Protein AF-A0A9W7WGK8-F1 (afdb_monomer)

Sequence (142 aa):
MVKSSLGDFIEEGVVDFAKKTPGTVVYISPQSSRIPKIVAEYCMCSLLIFLTTRLYKINITVHCTHCFCLLSAVNGKVQEETVTNKTSQQIAELITKMSNQSGLDIIRIRKPFHTSSPSIQGQWHPFTNRPLRIDPVGPQAK

pLDDT: mean 73.71, std 19.61, range [27.39, 95.62]

InterPro domains:
  IPR036249 Thioredoxin-like superfamily [SSF52833] (8-103)
  IPR039927 Large ribosomal subunit protein mL43 [PTHR21396] (8-134)

Solvent-accessible surface area (backbone atoms only — not comparable to full-atom values): 9536 Å² total; per-residue (Å²): 131,87,78,47,41,66,51,55,25,58,75,67,45,48,64,56,50,39,70,75,34,80,36,41,44,77,46,84,45,92,59,102,61,98,66,55,55,44,32,40,41,25,66,44,100,64,92,83,88,83,89,84,86,90,78,80,53,29,40,34,42,46,43,62,73,91,52,91,72,76,92,77,79,85,66,46,39,80,49,80,46,75,54,70,97,44,51,36,66,58,48,51,52,48,52,52,49,58,69,73,49,79,62,69,81,96,61,88,77,89,62,101,70,85,70,98,67,86,55,90,90,61,78,89,52,97,58,76,88,50,79,87,68,93,63,85,91,63,86,76,82,128

Mean predicted aligned error: 12.64 Å

Nearest PDB structures (foldseek):
  6nu3-assembly1_b  TM=9.036E-01  e=7.801E-06  Homo sapiens
  7nql-assembly1_Bg  TM=8.705E-01  e=5.968E-06  Sus scrofa
  7odr-assembly1_b  TM=7.113E-01  e=6.547E-07  Homo sapiens
  6z1p-assembly1_AJ  TM=6.899E-01  e=1.873E+00  Tetrahymena thermophila SB210
  7aoi-assembly1_Ag  TM=5.953E-01  e=1.873E+00  Trypanosoma brucei

Structure (mmCIF, N/CA/C/O backbone):
data_AF-A0A9W7WGK8-F1
#
_entry.id   AF-A0A9W7WGK8-F1
#
loop_
_atom_site.group_PDB
_atom_site.id
_atom_site.type_symbol
_atom_site.label_atom_id
_atom_site.label_alt_id
_atom_site.label_comp_id
_atom_site.label_asym_id
_atom_site.label_entity_id
_atom_site.label_seq_id
_atom_site.pdbx_PDB_ins_code
_atom_site.Cartn_x
_atom_site.Cartn_y
_atom_site.Cartn_z
_atom_site.occupancy
_atom_site.B_iso_or_equiv
_atom_site.auth_seq_id
_atom_site.auth_comp_id
_atom_site.auth_asym_id
_atom_site.auth_atom_id
_atom_site.pdbx_PDB_model_num
ATOM 1 N N . MET A 1 1 ? -16.615 1.969 28.720 1.00 43.75 1 MET A N 1
ATOM 2 C CA . MET A 1 1 ? -16.082 1.068 27.677 1.00 43.75 1 MET A CA 1
ATOM 3 C C . MET A 1 1 ? -14.705 1.598 27.312 1.00 43.75 1 MET A C 1
ATOM 5 O O . MET A 1 1 ? -14.633 2.695 26.780 1.00 43.75 1 MET A O 1
ATOM 9 N N . VAL A 1 2 ? -13.625 0.933 27.732 1.00 51.75 2 VAL A N 1
ATOM 10 C CA . VAL A 1 2 ? -12.257 1.390 27.423 1.00 51.75 2 VAL A CA 1
ATOM 11 C C . VAL A 1 2 ? -12.057 1.232 25.916 1.00 51.75 2 VAL A C 1
ATOM 13 O O . VAL A 1 2 ? -12.159 0.112 25.411 1.00 51.75 2 VAL A O 1
ATOM 16 N N . LYS A 1 3 ? -11.865 2.340 25.193 1.00 64.00 3 LYS A N 1
ATOM 17 C CA . LYS A 1 3 ? -11.566 2.297 23.759 1.00 64.00 3 LYS A CA 1
ATOM 18 C C . LYS A 1 3 ? -10.181 1.687 23.562 1.00 64.00 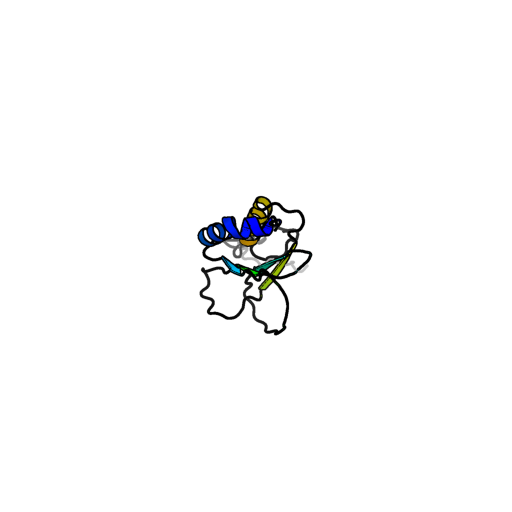3 LYS A C 1
ATOM 20 O O . LYS A 1 3 ? -9.258 1.942 24.332 1.00 64.00 3 LYS A O 1
ATOM 25 N N . SER A 1 4 ? -10.069 0.812 22.570 1.00 78.38 4 SER A N 1
ATOM 26 C CA . SER A 1 4 ? -8.774 0.274 22.154 1.00 78.38 4 SER A CA 1
ATOM 27 C C . SER A 1 4 ? -8.107 1.267 21.208 1.00 78.38 4 SER A C 1
ATOM 29 O O . SER A 1 4 ? -8.803 1.958 20.470 1.00 78.38 4 SER A O 1
ATOM 31 N N . SER A 1 5 ? -6.777 1.279 21.159 1.00 82.06 5 SER A N 1
ATOM 32 C CA . SER A 1 5 ? -6.018 2.128 20.228 1.00 82.06 5 SER A CA 1
ATOM 33 C C . SER A 1 5 ? -6.401 1.921 18.756 1.00 82.06 5 SER A C 1
ATOM 35 O O . SER A 1 5 ? -6.323 2.847 17.951 1.00 82.06 5 SER A O 1
ATOM 37 N N . LEU A 1 6 ? -6.850 0.714 18.396 1.00 83.00 6 LEU A N 1
ATOM 38 C CA . LEU A 1 6 ? -7.416 0.419 17.080 1.00 83.00 6 LEU A CA 1
ATOM 39 C C . LEU A 1 6 ? -8.795 1.063 16.881 1.00 83.00 6 LEU A C 1
ATOM 41 O O . LEU A 1 6 ? -9.096 1.524 15.786 1.00 83.00 6 LEU A O 1
ATOM 45 N N . GLY A 1 7 ? -9.621 1.099 17.928 1.00 84.31 7 GLY A N 1
ATOM 46 C CA . GLY A 1 7 ? -10.903 1.804 17.918 1.00 84.31 7 GLY A CA 1
ATOM 47 C C . GLY A 1 7 ? -10.723 3.298 17.664 1.00 84.31 7 GLY A C 1
ATOM 48 O O . GLY A 1 7 ? -11.394 3.838 16.793 1.00 84.31 7 GLY A O 1
ATOM 49 N N . ASP A 1 8 ? -9.749 3.926 18.326 1.00 87.69 8 ASP A N 1
ATOM 50 C CA . ASP A 1 8 ? -9.440 5.349 18.124 1.00 87.69 8 ASP A CA 1
ATOM 51 C C . ASP A 1 8 ? -9.021 5.635 16.668 1.00 87.69 8 ASP A C 1
ATOM 53 O O . ASP A 1 8 ? -9.461 6.608 16.058 1.00 87.69 8 ASP A O 1
ATOM 57 N N . PHE A 1 9 ? -8.231 4.742 16.054 1.00 87.31 9 PHE A N 1
ATOM 58 C CA . PHE A 1 9 ? -7.885 4.853 14.631 1.00 87.31 9 PHE A CA 1
ATOM 59 C C . PHE A 1 9 ? -9.100 4.668 13.703 1.00 87.31 9 PHE A C 1
ATOM 61 O O . PHE A 1 9 ? -9.203 5.348 12.682 1.00 87.31 9 PHE A O 1
ATOM 68 N N . ILE A 1 10 ? -10.015 3.753 14.030 1.00 87.62 10 ILE A N 1
ATOM 69 C CA . ILE A 1 10 ? -11.225 3.510 13.231 1.00 87.62 10 ILE A CA 1
ATOM 70 C C . ILE A 1 10 ? -12.170 4.716 13.265 1.00 87.62 10 ILE A C 1
ATOM 72 O O . ILE A 1 10 ? -12.809 5.007 12.260 1.00 87.62 10 ILE A O 1
ATOM 76 N N . GLU A 1 11 ? -12.274 5.413 14.392 1.00 87.38 11 GLU A N 1
ATOM 77 C CA . GLU A 1 11 ? -13.190 6.548 14.524 1.00 87.38 11 GLU A CA 1
ATOM 78 C C . GLU A 1 11 ? -12.676 7.803 13.806 1.00 87.38 11 GLU A C 1
ATOM 80 O O . GLU A 1 11 ? -13.441 8.458 13.101 1.00 87.38 11 GLU A O 1
ATOM 85 N N . GLU A 1 12 ? -11.387 8.119 13.950 1.00 87.75 12 GLU A N 1
ATOM 86 C CA . GLU A 1 12 ? -10.835 9.396 13.476 1.00 87.75 12 GLU A CA 1
ATOM 87 C C . GLU A 1 12 ? -9.932 9.248 12.242 1.00 87.75 12 GLU A C 1
ATOM 89 O O . GLU A 1 12 ? -9.915 10.113 11.373 1.00 87.75 12 GLU A O 1
ATOM 94 N N . GLY A 1 13 ? -9.182 8.148 12.126 1.00 85.31 13 GLY A N 1
ATOM 95 C CA . GLY A 1 13 ? -8.101 8.019 11.141 1.00 85.31 13 GLY A CA 1
ATOM 96 C C . GLY A 1 13 ? -8.474 7.302 9.842 1.00 85.31 13 GLY A C 1
ATOM 97 O O . GLY A 1 13 ? -7.942 7.627 8.777 1.00 85.31 13 GLY A O 1
ATOM 98 N N . VAL A 1 14 ? -9.378 6.319 9.894 1.00 87.56 14 VAL A N 1
ATOM 99 C CA . VAL A 1 14 ? -9.632 5.425 8.747 1.00 87.56 14 VAL A CA 1
ATOM 100 C C . VAL A 1 14 ? -10.265 6.146 7.556 1.00 87.56 14 VAL A C 1
ATOM 102 O O . VAL A 1 14 ? -9.935 5.860 6.404 1.00 87.56 14 VAL A O 1
ATOM 105 N N . VAL A 1 15 ? -11.151 7.106 7.826 1.00 89.25 15 VAL A N 1
ATOM 106 C CA . VAL A 1 15 ? -11.865 7.858 6.789 1.00 89.25 15 VAL A CA 1
ATOM 107 C C . VAL A 1 15 ? -10.896 8.761 6.032 1.00 89.25 15 VAL A C 1
ATOM 109 O O . VAL A 1 15 ? -10.932 8.820 4.803 1.00 89.25 15 VAL A O 1
ATOM 112 N N . ASP A 1 16 ? -9.992 9.428 6.743 1.00 91.12 16 ASP A N 1
ATOM 113 C CA . ASP A 1 16 ? -9.000 10.305 6.126 1.00 91.12 16 ASP A CA 1
ATOM 114 C C . ASP A 1 16 ? -7.933 9.515 5.365 1.00 91.12 16 ASP A C 1
ATOM 116 O O . ASP A 1 16 ? -7.510 9.928 4.281 1.00 91.12 16 ASP A O 1
ATOM 120 N N . PHE A 1 17 ? -7.570 8.326 5.854 1.00 87.31 17 PHE A N 1
ATOM 121 C CA . PHE A 1 17 ? -6.740 7.387 5.104 1.00 87.31 17 PHE A CA 1
ATOM 122 C C . PHE A 1 17 ? -7.391 6.974 3.770 1.00 87.31 17 PHE A C 1
ATOM 124 O O . PHE A 1 17 ? -6.738 7.041 2.723 1.00 87.31 17 PHE A O 1
ATOM 131 N N . ALA A 1 18 ? -8.677 6.608 3.783 1.00 86.69 18 ALA A N 1
ATOM 132 C CA . ALA A 1 18 ? -9.407 6.210 2.577 1.00 86.69 18 ALA A CA 1
ATOM 133 C C . ALA A 1 18 ? -9.521 7.361 1.561 1.00 86.69 18 ALA A C 1
ATOM 135 O O . ALA A 1 18 ? -9.326 7.156 0.365 1.00 86.69 18 ALA A O 1
ATOM 136 N N . LYS A 1 19 ? -9.745 8.600 2.028 1.00 89.56 19 LYS A N 1
ATOM 137 C CA . LYS A 1 19 ? -9.727 9.794 1.161 1.00 89.56 19 LYS A CA 1
ATOM 138 C C . LYS A 1 19 ? -8.358 10.027 0.521 1.00 89.56 19 LYS A C 1
ATOM 140 O O . LYS A 1 19 ? -8.281 10.418 -0.640 1.00 89.56 19 LYS A O 1
ATOM 145 N N . LYS A 1 20 ? -7.275 9.799 1.271 1.00 89.19 20 LYS A N 1
ATOM 146 C CA . LYS A 1 20 ? -5.896 9.978 0.790 1.00 89.19 20 LYS A CA 1
ATOM 147 C C . LYS A 1 20 ? -5.483 8.907 -0.225 1.00 89.19 20 LYS A C 1
ATOM 149 O O . LYS A 1 20 ? -4.636 9.172 -1.074 1.00 89.19 20 LYS A O 1
ATOM 154 N N . THR A 1 21 ? -6.056 7.708 -0.135 1.00 80.88 21 THR A N 1
ATOM 155 C CA . THR A 1 21 ? -5.689 6.551 -0.962 1.00 80.88 21 THR A CA 1
ATOM 156 C C . THR A 1 21 ? -6.919 5.946 -1.650 1.00 80.88 21 THR A C 1
ATOM 158 O O . THR A 1 21 ? -7.362 4.867 -1.276 1.00 80.88 21 THR A O 1
ATOM 161 N N . PRO A 1 22 ? -7.463 6.582 -2.707 1.00 82.31 22 PRO A N 1
ATOM 162 C CA . PRO A 1 22 ? -8.697 6.122 -3.356 1.00 82.31 22 PRO A CA 1
ATOM 163 C C . PRO A 1 22 ? -8.563 4.767 -4.074 1.00 82.31 22 PRO A C 1
ATOM 165 O O . PRO A 1 22 ? -9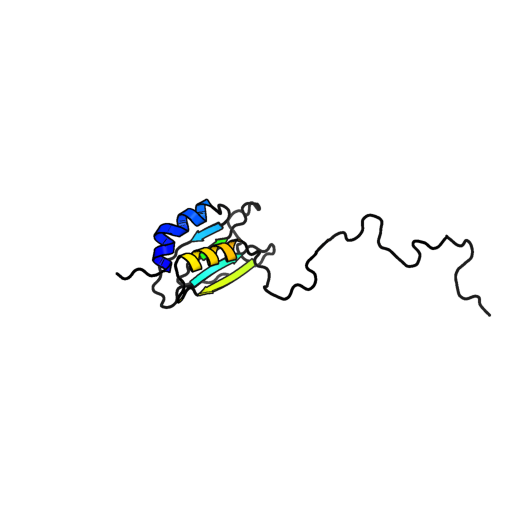.567 4.178 -4.461 1.00 82.31 22 PRO A O 1
ATOM 168 N N . GLY A 1 23 ? -7.336 4.273 -4.280 1.00 75.62 23 GLY A N 1
ATOM 169 C CA . GLY A 1 23 ? -7.108 2.899 -4.723 1.00 75.62 23 GLY A CA 1
ATOM 170 C C . GLY A 1 23 ? -7.375 1.877 -3.616 1.00 75.62 23 GLY A C 1
ATOM 171 O O . GLY A 1 23 ? -7.882 0.797 -3.878 1.00 75.62 23 GLY A O 1
ATOM 172 N N . THR A 1 24 ? -7.101 2.207 -2.358 1.00 78.38 24 THR A N 1
ATOM 173 C CA . THR A 1 24 ? -7.173 1.248 -1.257 1.00 78.38 24 THR A CA 1
ATOM 174 C C . THR A 1 24 ? -8.587 1.167 -0.692 1.00 78.38 24 THR A C 1
ATOM 176 O O . THR A 1 24 ? -9.146 2.159 -0.232 1.00 78.38 24 THR A O 1
ATOM 179 N N . VAL A 1 25 ? -9.155 -0.037 -0.658 1.00 81.50 25 VAL A N 1
ATOM 180 C CA . VAL A 1 25 ? -10.450 -0.307 -0.032 1.00 81.50 25 VAL A CA 1
ATOM 181 C C . VAL A 1 25 ? -10.222 -0.856 1.375 1.00 81.50 25 VAL A C 1
ATOM 183 O O . VAL A 1 25 ? -9.442 -1.779 1.588 1.00 81.50 25 VAL A O 1
ATOM 186 N N . VAL A 1 26 ? -10.908 -0.291 2.365 1.00 82.12 26 VAL A N 1
ATOM 187 C CA . VAL A 1 26 ? -10.804 -0.719 3.765 1.00 82.12 26 VAL A CA 1
ATOM 188 C C . VAL A 1 26 ? -12.123 -1.342 4.201 1.00 82.12 26 VAL A C 1
ATOM 190 O O . VAL A 1 26 ? -13.156 -0.677 4.201 1.00 82.12 26 VAL A O 1
ATOM 193 N N . TYR A 1 27 ? -12.085 -2.605 4.619 1.00 82.44 27 TYR A N 1
ATOM 194 C CA . TYR A 1 27 ? -13.219 -3.312 5.205 1.00 82.44 27 TYR A CA 1
ATOM 195 C C . TYR A 1 27 ? -13.007 -3.512 6.701 1.00 82.44 27 TYR A C 1
ATOM 197 O O . TYR A 1 27 ? -12.007 -4.078 7.143 1.00 82.44 27 TYR A O 1
ATOM 205 N N . ILE A 1 28 ? -13.998 -3.102 7.491 1.00 83.12 28 ILE A N 1
ATOM 206 C CA . ILE A 1 28 ? -14.001 -3.275 8.943 1.00 83.12 28 ILE A CA 1
ATOM 207 C C . ILE A 1 28 ? -15.005 -4.370 9.286 1.00 83.12 28 ILE A C 1
ATOM 209 O O . ILE A 1 28 ? -16.207 -4.210 9.095 1.00 83.12 28 ILE A O 1
ATOM 213 N N . SER A 1 29 ? -14.510 -5.488 9.814 1.00 78.81 29 SER A N 1
ATOM 214 C CA . SER A 1 29 ? -15.348 -6.514 10.427 1.00 78.81 29 SER A CA 1
ATOM 215 C C . SER A 1 29 ? -15.169 -6.423 11.947 1.00 78.81 29 SER A C 1
ATOM 217 O O . SER A 1 29 ? -14.077 -6.731 12.434 1.00 78.81 29 SER A O 1
ATOM 219 N N . PRO A 1 30 ? -16.186 -5.975 12.708 1.00 76.06 30 PRO A N 1
ATOM 220 C CA . PRO A 1 30 ? -16.131 -5.873 14.167 1.00 76.06 30 PRO A CA 1
ATOM 221 C C . PRO A 1 30 ? -16.293 -7.248 14.806 1.00 76.06 30 PRO A C 1
ATOM 223 O O . PRO A 1 30 ? -17.263 -7.946 14.531 1.00 76.06 30 PRO A O 1
ATOM 226 N N . GLN A 1 31 ? -15.313 -7.668 15.605 1.00 70.75 31 GLN A N 1
ATOM 227 C CA . GLN A 1 31 ? -15.141 -9.078 15.937 1.00 70.75 31 GLN A CA 1
ATOM 228 C C . GLN A 1 31 ? -14.509 -9.274 17.323 1.00 70.75 31 GLN A C 1
ATOM 230 O O . GLN A 1 31 ? -13.520 -8.619 17.656 1.00 70.75 31 GLN A O 1
ATOM 235 N N . SER A 1 32 ? -15.043 -10.196 18.137 1.00 70.94 32 SER A N 1
ATOM 236 C CA . SER A 1 32 ? -14.573 -10.457 19.510 1.00 70.94 32 SER A CA 1
ATOM 237 C C . SER A 1 32 ? -13.294 -11.306 19.523 1.00 70.94 32 SER A C 1
ATOM 239 O O . SER A 1 32 ? -13.320 -12.509 19.790 1.00 70.94 32 SER A O 1
ATOM 241 N N . SER A 1 33 ? -12.162 -10.687 19.195 1.00 71.56 33 SER A N 1
ATOM 242 C CA . SER A 1 33 ? -10.841 -11.321 19.211 1.00 71.56 33 SER A CA 1
ATOM 243 C C . SER A 1 33 ? -9.965 -10.743 20.326 1.00 71.56 33 SER A C 1
ATOM 245 O O . SER A 1 33 ? -10.071 -9.569 20.668 1.00 71.56 33 SER A O 1
ATOM 247 N N . ARG A 1 34 ? -9.088 -11.572 20.911 1.00 76.94 34 ARG A N 1
ATOM 248 C CA . ARG A 1 34 ? -8.111 -11.121 21.926 1.00 76.94 34 ARG A CA 1
ATOM 249 C C . ARG A 1 34 ? -6.916 -10.388 21.316 1.00 76.94 34 ARG A C 1
ATOM 251 O O . ARG A 1 34 ? -6.217 -9.664 22.012 1.00 76.94 34 ARG A O 1
ATOM 258 N N . ILE A 1 35 ? -6.657 -10.634 20.034 1.00 80.50 35 ILE A N 1
ATOM 259 C CA . ILE A 1 35 ? -5.498 -10.136 19.300 1.00 80.50 35 ILE A CA 1
ATOM 260 C C . ILE A 1 35 ? -6.035 -9.494 18.022 1.00 80.50 35 ILE A C 1
ATOM 262 O O . ILE A 1 35 ? -6.408 -10.228 17.102 1.00 80.50 35 ILE A O 1
ATOM 266 N N . PRO A 1 36 ? -6.096 -8.156 17.953 1.00 81.81 36 PRO A N 1
ATOM 267 C CA . PRO A 1 36 ? -6.504 -7.475 16.738 1.00 81.81 36 PRO A CA 1
ATOM 268 C C . PRO A 1 36 ? -5.457 -7.668 15.632 1.00 81.81 36 PRO A C 1
ATOM 270 O O . PRO A 1 36 ? -4.245 -7.653 15.882 1.00 81.81 36 PRO A O 1
ATOM 273 N N . LYS A 1 37 ? -5.941 -7.837 14.400 1.00 82.12 37 LYS A N 1
ATOM 274 C CA . LYS A 1 37 ? -5.129 -8.067 13.202 1.00 82.12 37 LYS A CA 1
ATOM 275 C C . LYS A 1 37 ? -5.560 -7.137 12.080 1.00 82.12 37 LYS A C 1
ATOM 277 O O . LYS A 1 37 ? -6.751 -6.870 11.928 1.00 82.12 37 LYS A O 1
ATOM 282 N N . ILE A 1 38 ? -4.588 -6.718 11.282 1.00 86.00 38 ILE A N 1
ATOM 283 C CA . ILE A 1 38 ? -4.813 -6.065 9.998 1.00 86.00 38 ILE A CA 1
ATOM 284 C C . ILE A 1 38 ? -4.334 -7.019 8.919 1.00 86.00 38 ILE A C 1
ATOM 286 O O . ILE A 1 38 ? -3.242 -7.581 9.022 1.00 86.00 38 ILE A O 1
ATOM 290 N N . VAL A 1 39 ? -5.164 -7.207 7.901 1.00 82.69 39 VAL A N 1
ATOM 291 C CA . VAL A 1 39 ? -4.824 -8.051 6.762 1.00 82.69 39 VAL A CA 1
ATOM 292 C C . VAL A 1 39 ? -4.805 -7.206 5.507 1.00 82.69 39 VAL A C 1
ATOM 294 O O . VAL A 1 39 ? -5.801 -6.568 5.185 1.00 82.69 39 VAL A O 1
ATOM 297 N N . ALA A 1 40 ? -3.658 -7.202 4.835 1.00 83.94 40 ALA A N 1
ATOM 298 C CA . ALA A 1 40 ? -3.460 -6.571 3.545 1.00 83.94 40 ALA A CA 1
ATOM 299 C C . ALA A 1 40 ? -3.455 -7.641 2.453 1.00 83.94 40 ALA A C 1
ATOM 301 O O . ALA A 1 40 ? -2.661 -8.586 2.493 1.00 83.94 40 ALA A O 1
ATOM 302 N N . GLU A 1 41 ? -4.337 -7.482 1.475 1.00 78.62 41 GLU A N 1
ATOM 303 C CA . GLU A 1 41 ? -4.378 -8.325 0.283 1.00 78.62 41 GLU A CA 1
ATOM 304 C C . GLU A 1 41 ? -3.860 -7.523 -0.913 1.00 78.62 41 GLU A C 1
ATOM 306 O O . GLU A 1 41 ? -4.358 -6.432 -1.200 1.00 78.62 41 GLU A O 1
ATOM 311 N N . TYR A 1 42 ? -2.844 -8.061 -1.590 1.00 75.50 42 TYR A N 1
ATOM 312 C CA . TYR A 1 42 ? -2.194 -7.446 -2.745 1.00 75.50 42 TYR A CA 1
ATOM 313 C C . TYR A 1 42 ? -2.567 -8.199 -4.027 1.00 75.50 42 TYR A C 1
ATOM 315 O O . TYR A 1 42 ? -2.535 -9.434 -4.077 1.00 75.50 42 TYR A O 1
ATOM 323 N N . CYS A 1 43 ? -2.859 -7.459 -5.096 1.00 66.19 43 CYS A N 1
ATOM 324 C CA . CYS A 1 43 ? -3.028 -8.030 -6.431 1.00 66.19 43 CYS A CA 1
ATOM 325 C C . CYS A 1 43 ? -1.666 -8.360 -7.065 1.00 66.19 43 CYS A C 1
ATOM 327 O O . CYS A 1 43 ? -0.842 -7.474 -7.274 1.00 66.19 43 CYS A O 1
ATOM 329 N N . MET A 1 44 ? -1.469 -9.626 -7.440 1.00 54.66 44 MET A N 1
ATOM 330 C CA . MET A 1 44 ? -0.420 -10.080 -8.360 1.00 54.66 44 MET A CA 1
ATOM 331 C C . MET A 1 44 ? -1.128 -10.674 -9.579 1.00 54.66 44 MET A C 1
ATOM 333 O O . MET A 1 44 ? -2.037 -11.489 -9.427 1.00 54.66 44 MET A O 1
ATOM 337 N N . CYS A 1 45 ? -0.752 -10.268 -10.789 1.00 40.91 45 CYS A N 1
ATOM 338 C CA . CYS A 1 45 ? -1.319 -10.821 -12.017 1.00 40.91 45 CYS A CA 1
ATOM 339 C C . CYS A 1 45 ? -0.856 -12.276 -12.244 1.00 40.91 45 CYS A C 1
ATOM 341 O O . CYS A 1 45 ? 0.126 -12.486 -12.945 1.00 40.91 45 CYS A O 1
ATOM 343 N N . SER A 1 46 ? -1.560 -13.272 -11.694 1.00 34.31 46 SER A N 1
ATOM 344 C CA . SER A 1 46 ? -1.709 -14.619 -12.285 1.00 34.31 46 SER A CA 1
ATOM 345 C C . SER A 1 46 ? -2.760 -15.454 -11.534 1.00 34.31 46 SER A C 1
ATOM 347 O O . SER A 1 46 ? -2.745 -15.529 -10.311 1.00 34.31 46 SER A O 1
ATOM 349 N N . LEU A 1 47 ? -3.660 -16.071 -12.302 1.00 32.44 47 LEU A N 1
ATOM 350 C CA . LEU A 1 47 ? -4.861 -16.832 -11.927 1.00 32.44 47 LEU A CA 1
ATOM 351 C C . LEU A 1 47 ? -4.592 -18.060 -11.023 1.00 32.44 47 LEU A C 1
ATOM 353 O O . LEU A 1 47 ? -3.673 -18.812 -11.325 1.00 32.44 47 LEU A O 1
ATOM 357 N N . LEU A 1 48 ? -5.452 -18.317 -10.018 1.00 30.45 48 LEU A N 1
ATOM 358 C CA . LEU A 1 48 ? -5.983 -19.647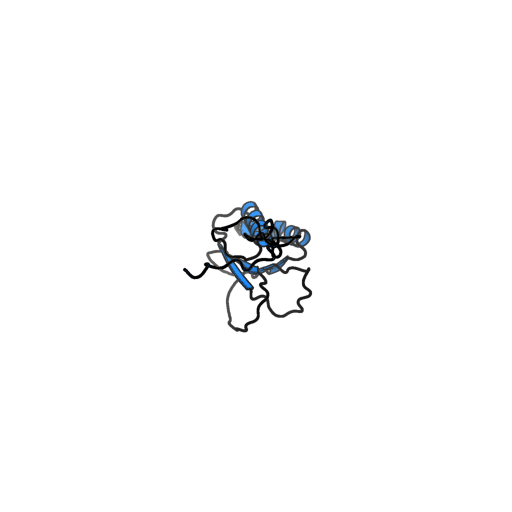 -9.629 1.00 30.45 48 LEU A CA 1
ATOM 359 C C . LEU A 1 48 ? -7.055 -19.538 -8.510 1.00 30.45 48 LEU A C 1
ATOM 361 O O . LEU A 1 48 ? -6.994 -18.675 -7.633 1.00 30.45 48 LEU A O 1
ATOM 365 N N . ILE A 1 49 ? -8.064 -20.411 -8.599 1.00 40.00 49 ILE A N 1
ATOM 366 C CA . ILE A 1 49 ? -9.297 -20.512 -7.788 1.00 40.00 49 ILE A CA 1
ATOM 367 C C . ILE A 1 49 ? -9.006 -21.220 -6.460 1.00 40.00 49 ILE A C 1
ATOM 369 O O . ILE A 1 49 ? -8.424 -22.287 -6.538 1.00 40.00 49 ILE A O 1
ATOM 373 N N . PHE A 1 50 ? -9.506 -20.745 -5.306 1.00 27.39 50 PHE A N 1
ATOM 374 C CA . PHE A 1 50 ? -9.896 -21.606 -4.166 1.00 27.39 50 PHE A CA 1
ATOM 375 C C . PHE A 1 50 ? -10.913 -20.911 -3.235 1.00 27.39 50 PHE A C 1
ATOM 377 O O . PHE A 1 50 ? -10.764 -19.748 -2.871 1.00 27.39 50 PHE A O 1
ATOM 384 N N . LEU A 1 51 ? -11.958 -21.656 -2.858 1.00 42.19 51 LEU A N 1
ATOM 385 C CA . LEU A 1 51 ? -12.922 -21.360 -1.791 1.00 42.19 51 LEU A CA 1
ATOM 386 C C . LEU A 1 51 ? -12.297 -21.687 -0.424 1.00 42.19 51 LEU A C 1
ATOM 388 O O . LEU A 1 51 ? -11.701 -22.751 -0.331 1.00 42.19 51 LEU A O 1
ATOM 392 N N . THR A 1 52 ? -12.525 -20.870 0.621 1.00 33.69 52 THR A N 1
ATOM 393 C CA . THR A 1 52 ? -12.947 -21.330 1.975 1.00 33.69 52 THR A CA 1
ATOM 394 C C . THR A 1 52 ? -13.144 -20.189 2.999 1.00 33.69 52 THR A C 1
ATOM 396 O O . THR A 1 52 ? -12.240 -19.423 3.305 1.00 33.69 52 THR A O 1
ATOM 399 N N . THR A 1 53 ? -14.368 -20.151 3.531 1.00 42.97 53 THR A N 1
ATOM 400 C CA . THR A 1 53 ? -14.890 -19.891 4.895 1.00 42.97 53 THR A CA 1
ATOM 401 C C . THR A 1 53 ? -14.057 -19.294 6.059 1.00 42.97 53 THR A C 1
ATOM 403 O O . THR A 1 53 ? -13.046 -19.847 6.470 1.00 42.97 53 THR A O 1
ATOM 406 N N . ARG A 1 54 ? -14.724 -18.343 6.754 1.00 36.28 54 ARG A N 1
ATOM 407 C CA . ARG A 1 54 ? -14.817 -18.101 8.226 1.00 36.28 54 ARG A CA 1
ATOM 408 C C . ARG A 1 54 ? -13.572 -17.633 9.015 1.00 36.28 54 ARG A C 1
ATOM 410 O O . ARG A 1 54 ? -12.788 -18.432 9.501 1.00 36.28 54 ARG A O 1
ATOM 417 N N . LEU A 1 55 ? -13.538 -16.334 9.332 1.00 32.94 55 LEU A N 1
ATOM 418 C CA . LEU A 1 55 ? -13.800 -15.731 10.658 1.00 32.94 55 LEU A CA 1
ATOM 419 C C . LEU A 1 55 ? -13.041 -14.389 10.786 1.00 32.94 55 LEU A C 1
ATOM 421 O O . LEU A 1 55 ? -11.823 -14.330 10.711 1.00 32.94 55 LEU A O 1
ATOM 425 N N . TYR A 1 56 ? -13.795 -13.332 11.070 1.00 39.53 56 TYR A N 1
ATOM 426 C CA . TYR A 1 56 ? -13.437 -12.275 12.001 1.00 39.53 56 TYR A CA 1
ATOM 427 C C . TYR A 1 56 ? -12.153 -11.460 11.681 1.00 39.53 56 TYR A C 1
ATOM 429 O O . TYR A 1 56 ? -11.152 -11.555 12.388 1.00 39.53 56 TYR A O 1
ATOM 437 N N . LYS A 1 57 ? -12.206 -10.646 10.607 1.00 37.25 57 LYS A N 1
ATOM 438 C CA . LYS A 1 57 ? -11.049 -10.062 9.894 1.00 37.25 57 LYS A CA 1
ATOM 439 C C . LYS A 1 57 ? -11.306 -8.599 9.472 1.00 37.25 57 LYS A C 1
ATOM 441 O O . LYS A 1 57 ? -12.280 -8.342 8.771 1.00 37.25 57 LYS A O 1
ATOM 446 N N . ILE A 1 58 ? -10.465 -7.639 9.873 1.00 44.16 58 ILE A N 1
ATOM 447 C CA . ILE A 1 58 ? -10.420 -6.312 9.226 1.00 44.16 58 ILE A CA 1
ATOM 448 C C . ILE A 1 58 ? -9.524 -6.478 7.999 1.00 44.16 58 ILE A C 1
ATOM 450 O O . ILE A 1 58 ? -8.304 -6.608 8.125 1.00 44.16 58 ILE A O 1
ATOM 454 N N . ASN A 1 59 ? -10.155 -6.561 6.831 1.00 47.72 59 ASN A N 1
ATOM 455 C CA . ASN A 1 59 ? -9.474 -6.720 5.555 1.00 47.72 59 ASN A CA 1
ATOM 456 C C . ASN A 1 59 ? -9.268 -5.336 4.947 1.00 47.72 59 ASN A C 1
ATOM 458 O O . ASN A 1 59 ? -10.221 -4.658 4.583 1.00 47.72 59 ASN A O 1
ATOM 462 N N . ILE A 1 60 ? -8.022 -4.904 4.831 1.00 45.94 60 ILE A N 1
ATOM 463 C CA . ILE A 1 60 ? -7.658 -3.769 3.994 1.00 45.94 60 ILE A CA 1
ATOM 464 C C . ILE A 1 60 ? -7.290 -4.357 2.637 1.00 45.94 60 ILE A C 1
ATOM 466 O O . ILE A 1 60 ? -6.214 -4.920 2.445 1.00 45.94 60 ILE A O 1
ATOM 470 N N . THR A 1 61 ? -8.219 -4.275 1.698 1.00 46.50 61 THR A N 1
ATOM 471 C CA . THR A 1 61 ? -8.004 -4.722 0.328 1.00 46.50 61 THR A CA 1
ATOM 472 C C . THR A 1 61 ? -7.424 -3.552 -0.460 1.00 46.50 61 THR A C 1
ATOM 474 O O . THR A 1 61 ? -8.133 -2.631 -0.861 1.00 46.50 61 THR A O 1
ATOM 477 N N . VAL A 1 62 ? -6.111 -3.556 -0.677 1.00 44.78 62 VAL A N 1
ATOM 478 C CA . VAL A 1 62 ? -5.437 -2.515 -1.460 1.00 44.78 62 VAL A CA 1
ATOM 479 C C . VAL A 1 62 ? -5.733 -2.769 -2.939 1.00 44.78 62 VAL A C 1
ATOM 481 O O . VAL A 1 62 ? -5.096 -3.610 -3.572 1.00 44.78 62 VAL A O 1
ATOM 484 N N . HIS A 1 63 ? -6.716 -2.064 -3.508 1.00 47.16 63 HIS A N 1
ATOM 485 C CA . HIS A 1 63 ? -6.932 -2.080 -4.950 1.00 47.16 63 HIS A CA 1
ATOM 486 C C . HIS A 1 63 ? -5.978 -1.081 -5.628 1.00 47.16 63 HIS A C 1
ATOM 488 O O . HIS A 1 63 ? -5.734 0.036 -5.183 1.00 47.16 63 HIS A O 1
ATOM 494 N N . CYS A 1 64 ? -5.391 -1.477 -6.749 1.00 38.41 64 CYS A N 1
ATOM 495 C CA . CYS A 1 64 ? -4.705 -0.534 -7.620 1.00 38.41 64 CYS A CA 1
ATOM 496 C C . CYS A 1 64 ? -5.700 -0.120 -8.704 1.00 38.41 64 CYS A C 1
ATOM 498 O O . CYS A 1 64 ? -5.973 -0.890 -9.622 1.00 38.41 64 CYS A O 1
ATOM 500 N N . THR A 1 65 ? -6.267 1.084 -8.609 1.00 43.03 65 THR A N 1
ATOM 501 C CA . THR A 1 65 ? -7.271 1.596 -9.563 1.00 43.03 65 THR A CA 1
ATOM 502 C C . THR A 1 65 ? -6.711 1.924 -10.954 1.00 43.03 65 THR A C 1
ATOM 504 O O . THR A 1 65 ? -7.470 2.314 -11.833 1.00 43.03 65 THR A O 1
ATOM 507 N N . HIS A 1 66 ? -5.414 1.698 -11.205 1.00 41.94 66 HIS A N 1
ATOM 508 C CA . HIS A 1 66 ? -4.835 1.731 -12.558 1.00 41.94 66 HIS A CA 1
ATOM 509 C C . HIS A 1 66 ? -5.003 0.417 -13.343 1.00 41.94 66 HIS A C 1
ATOM 511 O O . HIS A 1 66 ? -4.610 0.344 -14.504 1.00 41.94 66 HIS A O 1
ATOM 517 N N . CYS A 1 67 ? -5.624 -0.610 -12.760 1.00 38.78 67 CYS A N 1
ATOM 518 C CA . CYS A 1 67 ? -6.138 -1.757 -13.502 1.00 38.78 67 CYS A CA 1
ATOM 519 C C . CYS A 1 67 ? -7.643 -1.855 -13.267 1.00 38.78 67 CYS A C 1
ATOM 521 O O . CYS A 1 67 ? -8.095 -2.062 -12.143 1.00 38.78 67 CYS A O 1
ATOM 523 N N . PHE A 1 68 ? -8.421 -1.711 -14.338 1.00 37.94 68 PHE A N 1
ATOM 524 C CA . PHE A 1 68 ? -9.870 -1.905 -14.365 1.00 37.94 68 PHE A CA 1
ATOM 525 C C . PHE A 1 68 ? -10.195 -3.404 -14.169 1.00 37.94 68 PHE A C 1
ATOM 527 O O . PHE A 1 68 ? -10.648 -4.088 -15.081 1.00 37.94 68 PHE A O 1
ATOM 534 N N . CYS A 1 69 ? -9.902 -3.963 -12.993 1.00 39.38 69 CYS A N 1
ATOM 535 C CA . CYS A 1 69 ? -10.286 -5.324 -12.634 1.00 39.38 69 CYS A CA 1
ATOM 536 C C . CYS A 1 69 ? -11.710 -5.300 -12.077 1.00 39.38 69 CYS A C 1
ATOM 538 O O . CYS A 1 69 ? -11.935 -5.047 -10.895 1.00 39.38 69 CYS A O 1
ATOM 540 N N . LEU A 1 70 ? -12.671 -5.564 -12.962 1.00 38.78 70 LEU A N 1
ATOM 541 C CA . LEU A 1 70 ? -14.031 -5.961 -12.614 1.00 38.78 70 LEU A CA 1
ATOM 542 C C . LEU A 1 70 ? -13.995 -7.099 -11.577 1.00 38.78 70 LEU A C 1
ATOM 544 O O . LEU A 1 70 ? -13.558 -8.202 -11.879 1.00 38.78 70 LEU A O 1
ATOM 548 N N . LEU A 1 71 ? -14.433 -6.783 -10.358 1.00 39.34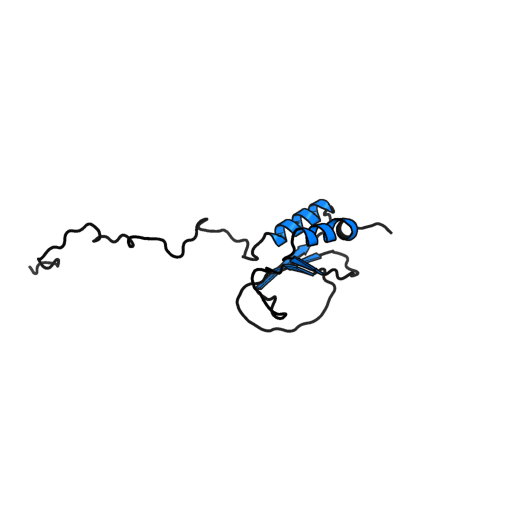 71 LEU A N 1
ATOM 549 C CA . LEU A 1 71 ? -15.077 -7.609 -9.323 1.00 39.34 71 LEU A CA 1
ATOM 550 C C . LEU A 1 71 ? -14.621 -9.046 -8.971 1.00 39.34 71 LEU A C 1
ATOM 552 O O . LEU A 1 71 ? -15.228 -9.632 -8.078 1.00 39.34 71 LEU A O 1
ATOM 556 N N . SER A 1 72 ? -13.585 -9.646 -9.551 1.00 40.81 72 SER A N 1
ATOM 557 C CA . SER A 1 72 ? -13.225 -11.026 -9.195 1.00 40.81 72 SER A CA 1
ATOM 558 C C . SER A 1 72 ? -11.764 -11.357 -9.491 1.00 40.81 72 SER A C 1
ATOM 560 O O . SER A 1 72 ? -11.462 -11.826 -10.583 1.00 40.81 72 SER A O 1
ATOM 562 N N . ALA A 1 73 ? -10.875 -11.108 -8.522 1.00 43.94 73 ALA A N 1
ATOM 563 C CA . ALA A 1 73 ? -9.661 -11.890 -8.214 1.00 43.94 73 ALA A CA 1
ATOM 564 C C . ALA A 1 73 ? -8.637 -11.016 -7.468 1.00 43.94 73 ALA A C 1
ATOM 566 O O . ALA A 1 73 ? -7.700 -10.485 -8.061 1.00 43.94 73 ALA A O 1
ATOM 567 N N . VAL A 1 74 ? -8.790 -10.889 -6.150 1.00 49.34 74 VAL A N 1
ATOM 568 C CA . VAL A 1 74 ? -7.707 -10.428 -5.270 1.00 49.34 74 VAL A CA 1
ATOM 569 C C . VAL A 1 74 ? -6.999 -11.686 -4.770 1.00 49.34 74 VAL A C 1
ATOM 571 O O . VAL A 1 74 ? -7.437 -12.284 -3.799 1.00 49.34 74 VAL A O 1
ATOM 574 N N . ASN A 1 75 ? -5.990 -12.183 -5.491 1.00 54.28 75 ASN A N 1
ATOM 575 C CA . ASN A 1 75 ? -5.344 -13.457 -5.131 1.00 54.28 75 ASN A CA 1
ATOM 576 C C . ASN A 1 75 ? -3.831 -13.477 -5.408 1.00 54.28 75 ASN A C 1
ATOM 578 O O . ASN A 1 75 ? -3.303 -14.444 -5.946 1.00 54.28 75 ASN A O 1
ATOM 582 N N . GLY A 1 76 ? -3.119 -12.393 -5.080 1.00 65.25 76 GLY A N 1
ATOM 583 C CA . GLY A 1 76 ? -1.673 -12.322 -5.313 1.00 65.25 76 GLY A CA 1
ATOM 584 C C . GLY A 1 76 ? -0.812 -12.645 -4.100 1.00 65.25 76 GLY A C 1
ATOM 585 O O . GLY A 1 76 ? 0.081 -13.484 -4.169 1.00 65.25 76 GLY A O 1
ATOM 586 N N . LYS A 1 77 ? -1.067 -11.964 -2.981 1.00 76.31 77 LYS A N 1
ATOM 587 C CA . LYS A 1 77 ? -0.368 -12.182 -1.712 1.00 76.31 77 LYS A CA 1
ATOM 588 C C . LYS A 1 77 ? -1.177 -11.617 -0.555 1.00 76.31 77 LYS A C 1
ATOM 590 O O . LYS A 1 77 ? -1.716 -10.519 -0.664 1.00 76.31 77 LYS A O 1
ATOM 595 N N . VAL A 1 78 ? -1.192 -12.333 0.565 1.00 83.69 78 VAL A N 1
ATOM 596 C CA . VAL A 1 78 ? -1.812 -11.885 1.816 1.00 83.69 78 VAL A CA 1
ATOM 597 C C . VAL A 1 78 ? -0.721 -11.635 2.853 1.00 83.69 78 VAL A C 1
ATOM 599 O O . VAL A 1 78 ? 0.116 -12.504 3.096 1.00 83.69 78 VAL A O 1
ATOM 602 N N . GLN A 1 79 ? -0.722 -10.453 3.463 1.00 83.50 79 GLN A N 1
ATOM 603 C CA . GLN A 1 79 ? 0.148 -10.104 4.585 1.00 83.50 79 GLN A CA 1
ATOM 604 C C . GLN A 1 79 ? -0.718 -9.800 5.805 1.00 83.50 79 GLN A C 1
ATOM 606 O O . GLN A 1 79 ? -1.567 -8.913 5.766 1.00 83.50 79 GLN A O 1
ATOM 611 N N . GLU A 1 80 ? -0.499 -10.536 6.892 1.00 86.06 80 GLU A N 1
ATOM 612 C CA . GLU A 1 80 ? -1.184 -10.311 8.164 1.00 86.06 80 GLU A CA 1
ATOM 613 C C . GLU A 1 80 ? -0.208 -9.699 9.172 1.00 86.06 80 GLU A C 1
ATOM 615 O O . GLU A 1 80 ? 0.872 -10.243 9.402 1.00 86.06 80 GLU A O 1
ATOM 620 N N . GLU A 1 81 ? -0.595 -8.591 9.804 1.00 85.31 81 GLU A N 1
ATOM 621 C CA . GLU A 1 81 ? 0.153 -7.993 10.911 1.00 85.31 81 GLU A CA 1
ATOM 622 C C . GLU A 1 81 ? -0.736 -7.837 12.151 1.00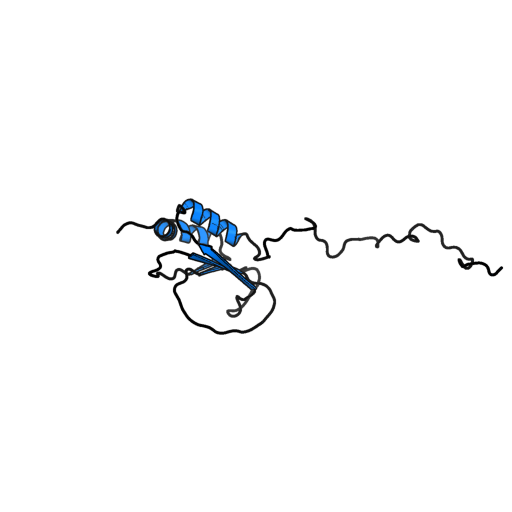 85.31 81 GLU A C 1
ATOM 624 O O . GLU A 1 81 ? -1.886 -7.392 12.086 1.00 85.31 81 GLU A O 1
ATOM 629 N N . THR A 1 82 ? -0.204 -8.218 13.313 1.00 87.25 82 THR A N 1
ATOM 630 C CA . THR A 1 82 ? -0.870 -8.010 14.602 1.00 87.25 82 THR A CA 1
ATOM 631 C C . THR A 1 82 ? -0.671 -6.569 15.071 1.00 87.25 82 THR A C 1
ATOM 633 O O . THR A 1 82 ? 0.409 -5.989 14.935 1.00 87.25 82 THR A O 1
ATOM 636 N N . VAL A 1 83 ? -1.713 -5.976 15.660 1.00 85.69 83 VAL A N 1
ATOM 637 C CA . VAL A 1 83 ? -1.671 -4.587 16.167 1.00 85.69 83 VAL A CA 1
ATOM 638 C C . VAL A 1 83 ? -1.735 -4.485 17.688 1.00 85.69 83 VAL A C 1
ATOM 640 O O . VAL A 1 83 ? -2.055 -3.440 18.249 1.00 85.69 83 VAL A O 1
ATOM 643 N N . THR A 1 84 ? -1.387 -5.569 18.378 1.00 84.56 84 THR A N 1
ATOM 644 C CA . THR A 1 84 ? -1.233 -5.585 19.837 1.00 84.56 84 THR A CA 1
ATOM 645 C C . THR A 1 84 ? -0.188 -4.569 20.285 1.00 84.56 84 THR A C 1
ATOM 647 O O . THR A 1 84 ? 0.895 -4.512 19.703 1.00 84.56 84 THR A O 1
ATOM 650 N N . ASN A 1 85 ? -0.493 -3.813 21.341 1.00 85.06 85 ASN A N 1
ATOM 651 C CA . ASN A 1 85 ? 0.397 -2.811 21.941 1.00 85.06 85 ASN A CA 1
ATOM 652 C C . ASN A 1 85 ? 0.878 -1.710 20.975 1.00 85.06 85 ASN A C 1
ATOM 654 O O . ASN A 1 85 ? 1.937 -1.130 21.197 1.00 85.06 85 ASN A O 1
ATOM 658 N N . LYS A 1 86 ? 0.119 -1.411 19.911 1.00 87.00 86 LYS A N 1
ATOM 659 C CA . LYS A 1 86 ? 0.382 -0.264 19.027 1.00 87.00 86 LYS A CA 1
ATOM 660 C C . LYS A 1 86 ? -0.527 0.909 19.378 1.00 87.00 86 LYS A C 1
ATOM 662 O O . LYS A 1 86 ? -1.694 0.698 19.711 1.00 87.00 86 LYS A O 1
ATOM 667 N N . THR A 1 87 ? -0.019 2.134 19.270 1.00 92.06 87 THR A N 1
ATOM 668 C CA . THR A 1 87 ? -0.847 3.351 19.347 1.00 92.06 87 THR A CA 1
ATOM 669 C C . THR A 1 87 ? -1.622 3.569 18.045 1.00 92.06 87 THR A C 1
ATOM 671 O O . THR A 1 87 ? -1.292 2.978 17.014 1.00 92.06 87 THR A O 1
ATOM 674 N N . SER A 1 88 ? -2.639 4.433 18.057 1.00 88.94 88 SER A N 1
ATOM 675 C CA . SER A 1 88 ? -3.413 4.768 16.852 1.00 88.94 88 SER A CA 1
ATOM 676 C C . SER A 1 88 ? -2.536 5.357 15.737 1.00 88.94 88 SER A C 1
ATOM 678 O O . SER A 1 88 ? -2.704 5.005 14.571 1.00 88.94 88 SER A O 1
ATOM 680 N N . GLN A 1 89 ? -1.534 6.172 16.086 1.00 90.94 89 GLN A N 1
ATOM 681 C CA . GLN A 1 89 ? -0.580 6.746 15.130 1.00 90.94 89 GLN A CA 1
ATOM 682 C C . GLN A 1 89 ? 0.317 5.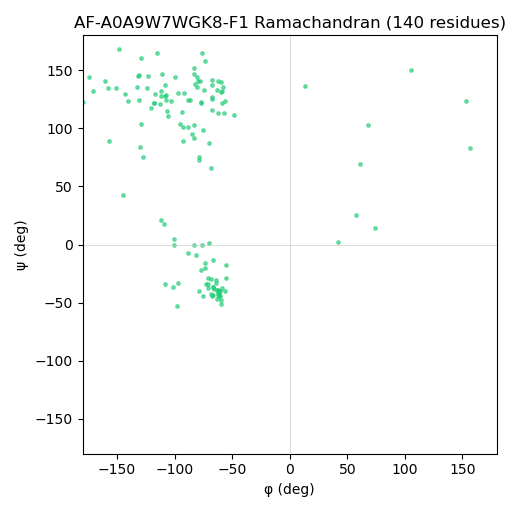668 14.510 1.00 90.94 89 GLN A C 1
ATOM 684 O O . GLN A 1 89 ? 0.480 5.624 13.294 1.00 90.94 89 GLN A O 1
ATOM 689 N N . GLN A 1 90 ? 0.833 4.738 15.320 1.00 91.19 90 GLN A N 1
ATOM 690 C CA . GLN A 1 90 ? 1.634 3.614 14.823 1.00 91.19 90 GLN A CA 1
ATOM 691 C C . GLN A 1 90 ? 0.821 2.687 13.910 1.00 91.19 90 GLN A C 1
ATOM 693 O O . GLN A 1 90 ? 1.361 2.107 12.968 1.00 91.19 90 GLN A O 1
ATOM 698 N N . ILE A 1 91 ? -0.478 2.535 14.181 1.00 89.81 91 ILE A N 1
ATOM 699 C CA . ILE A 1 91 ? -1.399 1.798 13.310 1.00 89.81 91 ILE A CA 1
ATOM 700 C C . ILE A 1 91 ? -1.573 2.536 11.976 1.00 89.81 91 ILE A C 1
ATOM 702 O O . ILE A 1 91 ? -1.496 1.902 10.926 1.00 89.81 91 ILE A O 1
ATOM 706 N N . ALA A 1 92 ? -1.729 3.861 11.994 1.00 89.44 92 ALA A N 1
ATOM 707 C CA . ALA A 1 92 ? -1.831 4.670 10.780 1.00 89.44 92 ALA A CA 1
ATOM 708 C C . ALA A 1 92 ? -0.566 4.581 9.909 1.00 89.44 92 ALA A C 1
ATOM 710 O O . ALA A 1 92 ? -0.648 4.394 8.692 1.00 89.44 92 ALA A O 1
ATOM 711 N N . GLU A 1 93 ? 0.611 4.666 10.530 1.00 91.31 93 GLU A N 1
ATOM 712 C CA . GLU A 1 93 ? 1.899 4.486 9.855 1.00 91.31 93 GLU A CA 1
ATOM 713 C C . GLU A 1 93 ? 2.029 3.084 9.262 1.00 91.31 93 GLU A C 1
ATOM 715 O O . GLU A 1 93 ? 2.462 2.929 8.120 1.00 91.31 93 GLU A O 1
ATOM 720 N N . LEU A 1 94 ? 1.602 2.061 10.005 1.00 89.75 94 LEU A N 1
ATOM 721 C CA . LEU A 1 94 ? 1.615 0.683 9.537 1.00 89.75 94 LEU A CA 1
ATOM 722 C C . LEU A 1 94 ? 0.697 0.478 8.323 1.00 89.75 94 LEU A C 1
ATOM 724 O O . LEU A 1 94 ? 1.116 -0.113 7.330 1.00 89.75 94 LEU A O 1
ATOM 728 N N . ILE A 1 95 ? -0.535 0.983 8.371 1.00 88.25 95 ILE A N 1
ATOM 729 C CA . ILE A 1 95 ? -1.483 0.893 7.251 1.00 88.25 95 ILE A CA 1
ATOM 730 C C . ILE A 1 95 ? -0.941 1.644 6.032 1.00 88.25 95 ILE A C 1
ATOM 732 O O . ILE A 1 95 ? -0.983 1.126 4.919 1.00 88.25 95 ILE A O 1
ATOM 736 N N . THR A 1 96 ? -0.346 2.819 6.244 1.00 87.94 96 THR A N 1
ATOM 737 C CA . THR A 1 96 ? 0.314 3.588 5.182 1.00 87.94 96 THR A CA 1
ATOM 738 C C . THR A 1 96 ? 1.487 2.814 4.578 1.00 87.94 96 THR A C 1
ATOM 740 O O . THR A 1 96 ? 1.628 2.755 3.358 1.00 87.94 96 THR A O 1
ATOM 743 N N . LYS A 1 97 ? 2.314 2.171 5.411 1.00 88.06 97 LYS A N 1
ATOM 744 C CA . LYS A 1 97 ? 3.415 1.311 4.965 1.00 88.06 97 LYS A CA 1
ATOM 745 C C . LYS A 1 97 ? 2.896 0.154 4.113 1.00 88.06 97 LYS A C 1
ATOM 747 O O . LYS A 1 97 ? 3.402 -0.021 3.011 1.00 88.06 97 LYS A O 1
ATOM 752 N N . MET A 1 98 ? 1.898 -0.595 4.586 1.00 86.31 98 MET A N 1
ATOM 753 C CA . MET A 1 98 ? 1.310 -1.711 3.832 1.00 86.31 98 MET A CA 1
ATOM 754 C C . MET A 1 98 ? 0.692 -1.231 2.514 1.00 86.31 98 MET A C 1
ATOM 756 O O . MET A 1 98 ? 0.912 -1.843 1.479 1.00 86.31 98 MET A O 1
ATOM 760 N N . SER A 1 99 ? 0.016 -0.079 2.510 1.00 83.81 99 SER A N 1
ATOM 761 C CA . SER A 1 99 ? -0.547 0.506 1.286 1.00 83.81 99 SER A CA 1
ATOM 762 C C . SER A 1 99 ? 0.512 0.900 0.251 1.00 83.81 99 SER A C 1
ATOM 764 O O . SER A 1 99 ? 0.221 0.886 -0.941 1.00 83.81 99 SER A O 1
ATOM 766 N N . ASN A 1 100 ? 1.718 1.273 0.686 1.00 82.88 100 ASN A N 1
ATOM 767 C CA . ASN A 1 100 ? 2.819 1.664 -0.200 1.00 82.88 100 ASN A CA 1
ATOM 768 C C . ASN A 1 100 ? 3.685 0.475 -0.648 1.00 82.88 100 ASN A C 1
ATOM 770 O O . ASN A 1 100 ? 4.587 0.641 -1.470 1.00 82.88 100 ASN A O 1
ATOM 774 N N . GLN A 1 101 ? 3.461 -0.718 -0.095 1.00 82.50 101 GLN A N 1
ATOM 775 C CA . GLN A 1 101 ? 4.184 -1.924 -0.481 1.00 82.50 101 GLN A CA 1
ATOM 776 C C . GLN A 1 101 ? 3.554 -2.560 -1.724 1.00 82.50 101 GLN A C 1
ATOM 778 O O . GLN A 1 101 ? 2.345 -2.539 -1.922 1.00 82.50 101 GLN A O 1
ATOM 783 N N . SER A 1 102 ? 4.387 -3.170 -2.568 1.00 77.25 102 SER A N 1
ATOM 784 C CA . SER A 1 102 ? 3.933 -3.835 -3.795 1.00 77.25 102 SER A CA 1
ATOM 785 C C . SER A 1 102 ? 3.381 -5.242 -3.567 1.00 77.25 102 SER A C 1
ATOM 787 O O . SER A 1 102 ? 2.888 -5.849 -4.508 1.00 77.25 102 SER A O 1
ATOM 789 N N . GLY A 1 103 ? 3.514 -5.802 -2.363 1.00 79.25 103 GLY A N 1
ATOM 790 C CA . GLY A 1 103 ? 3.234 -7.216 -2.121 1.00 79.25 103 GLY A CA 1
ATOM 791 C C . GLY A 1 103 ? 4.313 -8.164 -2.665 1.00 79.25 103 GLY A C 1
ATOM 792 O O . GLY A 1 103 ? 4.087 -9.362 -2.731 1.00 79.25 103 GLY A O 1
ATOM 793 N N . LEU A 1 104 ? 5.509 -7.696 -3.030 1.00 81.38 104 LEU A N 1
ATOM 794 C CA . LEU A 1 104 ? 6.640 -8.605 -3.275 1.00 81.38 104 LEU A CA 1
ATOM 795 C C . LEU A 1 104 ? 7.189 -9.167 -1.956 1.00 81.38 104 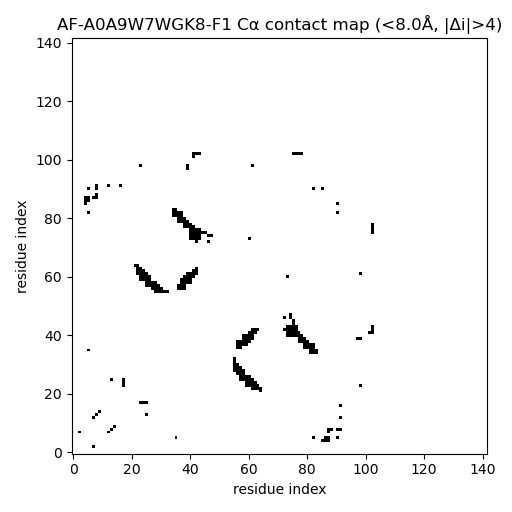LEU A C 1
ATOM 797 O O . LEU A 1 104 ? 6.960 -8.611 -0.878 1.00 81.38 104 LEU A O 1
ATOM 801 N N . ASP A 1 105 ? 7.878 -10.305 -2.007 1.00 82.06 105 ASP A N 1
ATOM 802 C CA . ASP A 1 105 ? 8.526 -10.874 -0.823 1.00 82.06 105 ASP A CA 1
ATOM 803 C C . ASP A 1 105 ? 9.620 -9.957 -0.290 1.00 82.06 105 ASP A C 1
ATOM 805 O O . ASP A 1 105 ? 10.459 -9.450 -1.036 1.00 82.06 105 ASP A O 1
ATOM 809 N N . ILE A 1 106 ? 9.605 -9.748 1.030 1.00 85.81 106 ILE A N 1
ATOM 810 C CA . ILE A 1 106 ? 10.619 -8.967 1.737 1.00 85.81 106 ILE A CA 1
ATOM 811 C C . ILE A 1 106 ? 11.846 -9.866 1.909 1.00 85.81 106 ILE A C 1
ATOM 813 O O . ILE A 1 106 ? 12.131 -10.394 2.980 1.00 85.81 106 ILE A O 1
ATOM 817 N N . ILE A 1 107 ? 12.542 -10.085 0.799 1.00 87.88 107 ILE A N 1
ATOM 818 C CA . ILE A 1 107 ? 13.799 -10.821 0.713 1.00 87.88 107 ILE A CA 1
ATOM 819 C C . ILE A 1 107 ? 14.913 -9.877 0.271 1.00 87.88 107 ILE A C 1
ATOM 821 O O . ILE A 1 107 ? 14.677 -8.780 -0.237 1.00 87.88 107 ILE A O 1
ATOM 825 N N . ARG A 1 108 ? 16.165 -10.304 0.446 1.00 91.88 108 ARG A N 1
ATOM 826 C CA . ARG A 1 108 ? 17.318 -9.504 0.031 1.00 91.88 108 ARG A CA 1
ATOM 827 C C . ARG A 1 108 ? 17.311 -9.287 -1.487 1.00 91.88 108 ARG A C 1
ATOM 829 O O . ARG A 1 108 ? 17.574 -10.214 -2.256 1.00 91.88 108 ARG A O 1
ATOM 836 N N . ILE A 1 109 ? 17.112 -8.039 -1.907 1.00 89.62 109 ILE A N 1
ATOM 837 C CA . ILE A 1 109 ? 17.262 -7.619 -3.303 1.00 89.62 109 ILE A CA 1
ATOM 838 C C . ILE A 1 109 ? 18.743 -7.716 -3.687 1.00 89.62 109 ILE A C 1
ATOM 840 O O . ILE A 1 109 ? 19.618 -7.184 -3.004 1.00 89.62 109 ILE A O 1
ATOM 844 N N . ARG A 1 110 ? 19.045 -8.425 -4.781 1.00 92.88 110 ARG A N 1
ATOM 845 C CA . ARG A 1 110 ? 20.432 -8.604 -5.249 1.00 92.88 110 ARG A CA 1
ATOM 846 C C . ARG A 1 110 ? 20.968 -7.383 -5.995 1.00 92.88 110 ARG A C 1
ATOM 848 O O . ARG A 1 110 ? 22.135 -7.053 -5.831 1.00 92.88 110 ARG A O 1
ATOM 855 N N . LYS A 1 111 ? 20.139 -6.754 -6.831 1.00 93.38 111 LYS A N 1
ATOM 856 C CA . LYS A 1 111 ? 20.486 -5.574 -7.632 1.00 93.38 111 LYS A CA 1
ATOM 857 C C . LYS A 1 111 ? 19.390 -4.522 -7.443 1.00 93.38 111 LYS A C 1
ATOM 859 O O . LYS A 1 111 ? 18.235 -4.856 -7.696 1.00 93.38 111 LYS A O 1
ATOM 864 N N . PRO A 1 112 ? 19.715 -3.291 -7.014 1.00 93.00 112 PRO A N 1
ATOM 865 C CA . PRO A 1 112 ? 18.716 -2.244 -6.781 1.00 93.00 112 PRO A CA 1
ATOM 866 C C . PRO A 1 112 ? 18.198 -1.600 -8.078 1.00 93.00 112 PRO A C 1
ATOM 868 O O . PRO A 1 112 ? 17.362 -0.707 -8.027 1.00 93.00 112 PRO A O 1
ATOM 871 N N . PHE A 1 113 ? 18.691 -2.037 -9.238 1.00 91.38 113 PHE A N 1
ATOM 872 C CA . PHE A 1 113 ? 18.268 -1.577 -10.554 1.00 91.38 113 PHE A CA 1
ATOM 873 C C . PHE A 1 113 ? 17.787 -2.760 -11.395 1.00 91.38 113 PHE A C 1
ATOM 875 O O . PHE A 1 113 ? 18.338 -3.864 -11.328 1.00 91.38 113 PHE A O 1
ATOM 882 N N . HIS A 1 114 ? 16.774 -2.508 -12.216 1.00 91.38 114 HIS A N 1
ATOM 883 C CA . HIS A 1 114 ? 16.233 -3.453 -13.180 1.00 91.38 114 HIS A CA 1
ATOM 884 C C . HIS A 1 114 ? 16.064 -2.749 -14.527 1.00 91.38 114 HIS A C 1
ATOM 886 O O . HIS A 1 114 ? 15.584 -1.621 -14.583 1.00 91.38 114 HIS A O 1
ATOM 892 N N . THR A 1 115 ? 16.469 -3.414 -15.606 1.00 93.00 115 THR A N 1
ATOM 893 C CA . THR A 1 115 ? 16.179 -2.995 -16.978 1.00 93.00 115 THR A CA 1
ATOM 894 C C . THR A 1 115 ? 15.937 -4.238 -17.824 1.00 93.00 115 THR A C 1
ATOM 896 O O . THR A 1 115 ? 16.740 -5.173 -17.797 1.00 93.00 115 THR A O 1
ATOM 899 N N . SER A 1 116 ? 14.830 -4.254 -18.566 1.00 94.44 116 SER A N 1
ATOM 900 C CA . SER A 1 116 ? 14.536 -5.301 -19.553 1.00 94.44 116 SER A CA 1
ATOM 901 C C . SER A 1 116 ? 15.401 -5.164 -20.810 1.00 94.44 116 SER A C 1
ATOM 903 O O . SER A 1 116 ? 15.583 -6.130 -21.545 1.00 94.44 116 SER A O 1
ATOM 905 N N . SER A 1 117 ? 15.964 -3.975 -21.041 1.00 94.00 117 SER A N 1
ATOM 906 C CA . SER A 1 117 ? 16.763 -3.633 -22.219 1.00 94.00 117 SER A CA 1
ATOM 907 C C . SER A 1 117 ? 18.079 -2.994 -21.762 1.00 94.00 117 SER A C 1
ATOM 909 O O . SER A 1 117 ? 18.180 -1.771 -21.663 1.00 94.00 117 SER A O 1
ATOM 911 N N . PRO A 1 118 ? 19.095 -3.803 -21.414 1.00 93.56 118 PRO A N 1
ATOM 912 C CA . PRO A 1 118 ? 20.331 -3.300 -20.818 1.00 93.56 118 PRO A CA 1
ATOM 913 C C . PRO A 1 118 ? 21.262 -2.577 -21.801 1.00 93.56 118 PRO A C 1
ATOM 915 O O . PRO A 1 118 ? 22.168 -1.881 -21.351 1.00 93.56 118 PRO A O 1
ATOM 918 N N . SER A 1 119 ? 21.075 -2.737 -23.116 1.00 94.75 119 SER A N 1
ATOM 919 C CA . SER A 1 119 ? 21.861 -2.040 -24.140 1.00 94.75 119 SER A CA 1
ATOM 920 C C . SER A 1 119 ? 20.964 -1.419 -25.208 1.00 94.75 119 SER A C 1
ATOM 922 O O . SER A 1 119 ? 19.945 -1.997 -25.578 1.00 94.75 119 SER A O 1
ATOM 924 N N . ILE A 1 120 ? 21.385 -0.255 -25.711 1.00 94.69 120 ILE A N 1
ATOM 925 C CA . ILE A 1 120 ? 20.729 0.494 -26.792 1.00 94.69 120 ILE A CA 1
ATOM 926 C C . ILE A 1 120 ? 21.459 0.276 -28.129 1.00 94.69 120 ILE A C 1
ATOM 928 O O . ILE A 1 120 ? 20.821 0.170 -29.168 1.00 94.69 120 ILE A O 1
ATOM 932 N N . GLN A 1 121 ? 22.793 0.173 -28.110 1.00 93.56 121 GLN A N 1
ATOM 933 C CA . GLN A 1 121 ? 23.637 0.060 -29.315 1.00 93.56 121 GLN A CA 1
ATOM 934 C C . GLN A 1 121 ? 24.088 -1.379 -29.614 1.00 93.56 121 GLN A C 1
ATOM 936 O O . GLN A 1 121 ? 24.874 -1.613 -30.526 1.00 93.56 121 GLN A O 1
ATOM 941 N N . GLY A 1 122 ? 23.597 -2.347 -28.840 1.00 92.06 122 GLY A N 1
ATOM 942 C CA . GLY A 1 122 ? 24.026 -3.740 -28.905 1.00 92.06 122 GLY A CA 1
ATOM 943 C C . GLY A 1 122 ? 24.917 -4.121 -27.727 1.00 92.06 122 GLY A C 1
ATOM 944 O O . GLY A 1 122 ? 25.587 -3.292 -27.108 1.00 92.06 122 GLY A O 1
ATOM 945 N N . GLN A 1 123 ? 24.856 -5.387 -27.334 1.00 95.62 123 GLN A N 1
ATOM 946 C CA . GLN A 1 123 ? 25.678 -5.894 -26.244 1.00 95.62 123 GLN A CA 1
ATOM 947 C C . GLN A 1 123 ? 27.122 -6.053 -26.720 1.00 95.62 123 GLN A C 1
ATOM 949 O O . GLN A 1 123 ? 27.365 -6.631 -27.778 1.00 95.62 123 GLN A O 1
ATOM 954 N N . TRP A 1 124 ? 28.080 -5.574 -25.923 1.00 93.44 124 TRP A N 1
ATOM 955 C CA . TRP A 1 124 ? 29.491 -5.774 -26.231 1.00 93.44 124 TRP A CA 1
ATOM 956 C C . TRP A 1 124 ? 29.814 -7.270 -26.290 1.00 93.44 124 TRP A C 1
ATOM 958 O O . TRP A 1 124 ? 29.492 -8.032 -25.377 1.00 93.44 124 TRP A O 1
ATOM 968 N N . HIS A 1 125 ? 30.49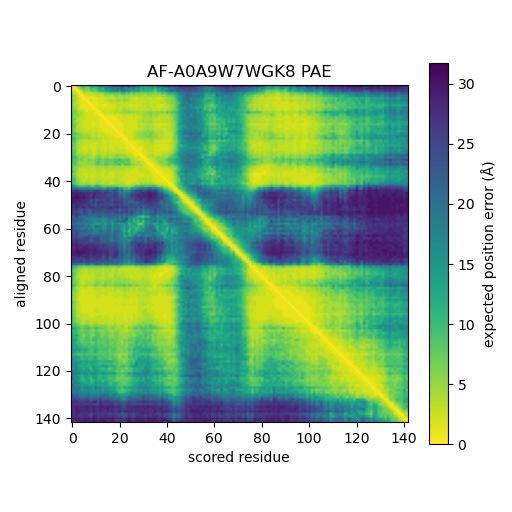5 -7.671 -27.353 1.00 92.88 125 HIS A N 1
ATOM 969 C CA . HIS A 1 125 ? 31.127 -8.977 -27.497 1.00 92.88 125 HIS A CA 1
ATOM 970 C C . HIS A 1 125 ? 32.596 -8.808 -27.938 1.00 92.88 125 HIS A C 1
ATOM 972 O O . HIS A 1 125 ? 32.944 -7.764 -28.500 1.00 92.88 125 HIS A O 1
ATOM 978 N N . PRO A 1 126 ? 33.474 -9.817 -27.761 1.00 93.38 126 PRO A N 1
ATOM 979 C CA . PRO A 1 126 ? 34.913 -9.698 -28.051 1.00 93.38 126 PRO A CA 1
ATOM 980 C C . PRO A 1 126 ? 35.287 -9.253 -29.476 1.00 93.38 126 PRO A C 1
ATOM 982 O O . PRO A 1 126 ? 36.412 -8.819 -29.711 1.00 93.38 126 PRO A O 1
ATOM 985 N N . PHE A 1 127 ? 34.358 -9.351 -30.430 1.00 89.31 127 PHE A N 1
ATOM 986 C CA . PHE A 1 127 ? 34.569 -8.970 -31.829 1.00 89.31 127 PHE A CA 1
ATOM 987 C C . PHE A 1 127 ? 33.987 -7.599 -32.205 1.00 89.31 127 PHE A C 1
ATOM 989 O O . PHE A 1 127 ? 34.168 -7.186 -33.342 1.00 89.31 127 PHE A O 1
ATOM 996 N N . THR A 1 128 ? 33.349 -6.874 -31.277 1.00 86.00 128 THR A N 1
ATOM 997 C CA . THR A 1 128 ? 32.691 -5.573 -31.551 1.00 86.00 128 THR A CA 1
ATOM 998 C C . THR A 1 128 ? 33.656 -4.552 -32.159 1.00 86.00 128 THR A C 1
ATOM 1000 O O . THR A 1 128 ? 33.311 -3.848 -33.098 1.00 86.00 128 THR A O 1
ATOM 1003 N N . ASN A 1 129 ? 34.897 -4.523 -31.660 1.00 88.12 129 ASN A N 1
ATOM 1004 C CA . ASN A 1 129 ? 35.949 -3.615 -32.129 1.00 88.12 129 ASN A CA 1
ATOM 1005 C C . ASN A 1 129 ? 37.049 -4.357 -32.908 1.00 88.12 129 ASN A C 1
ATOM 1007 O O . ASN A 1 129 ? 38.164 -3.850 -33.038 1.00 88.12 129 ASN A O 1
ATOM 1011 N N . ARG A 1 130 ? 36.784 -5.585 -33.382 1.00 85.56 130 ARG A N 1
ATOM 1012 C CA . ARG A 1 130 ? 37.737 -6.319 -34.221 1.00 85.56 130 ARG A CA 1
ATOM 1013 C C . ARG A 1 130 ? 37.474 -5.947 -35.687 1.00 85.56 130 ARG A C 1
ATOM 1015 O O . ARG A 1 130 ? 36.361 -6.176 -36.155 1.00 85.56 130 ARG A O 1
ATOM 1022 N N . PRO A 1 131 ? 38.475 -5.448 -36.435 1.00 82.44 131 PRO A N 1
ATOM 1023 C CA . PRO A 1 131 ? 38.312 -5.249 -37.868 1.00 82.44 131 PRO A CA 1
ATOM 1024 C C . PRO A 1 131 ? 38.051 -6.594 -38.548 1.00 82.44 131 PRO A C 1
ATOM 1026 O O . PRO A 1 131 ? 38.659 -7.611 -38.192 1.00 82.44 131 PRO A O 1
ATOM 1029 N N . LEU A 1 132 ? 37.150 -6.597 -39.527 1.00 79.62 132 LEU A N 1
ATOM 1030 C CA . LEU A 1 132 ? 36.884 -7.777 -40.340 1.00 79.62 132 LEU A CA 1
ATOM 1031 C C . LEU A 1 132 ? 38.190 -8.192 -41.029 1.00 79.62 132 LEU A C 1
ATOM 1033 O O . LEU A 1 132 ? 38.810 -7.395 -41.731 1.00 79.62 132 LEU A O 1
ATOM 1037 N N . ARG A 1 133 ? 38.633 -9.428 -40.790 1.00 73.25 133 ARG A N 1
ATOM 1038 C CA . ARG A 1 133 ? 39.736 -10.031 -41.542 1.00 73.25 133 ARG A CA 1
ATOM 1039 C C . ARG A 1 133 ? 39.124 -10.791 -42.709 1.00 73.25 133 ARG A C 1
ATOM 1041 O O . ARG A 1 133 ? 38.179 -11.544 -42.501 1.00 73.25 133 ARG A O 1
ATOM 1048 N N . ILE A 1 134 ? 39.647 -10.559 -43.910 1.00 73.06 134 ILE A N 1
ATOM 1049 C CA . ILE A 1 134 ? 39.232 -11.272 -45.127 1.00 73.06 134 ILE A CA 1
ATOM 1050 C C . ILE A 1 134 ? 39.674 -12.743 -45.040 1.00 73.06 134 ILE A C 1
ATOM 1052 O O . ILE A 1 134 ? 38.984 -13.629 -45.539 1.00 73.06 134 ILE A O 1
ATOM 1056 N N . ASP A 1 135 ? 40.778 -13.006 -44.336 1.00 73.12 135 ASP A N 1
ATOM 1057 C CA . ASP A 1 135 ? 41.351 -14.343 -44.206 1.00 73.12 135 ASP A CA 1
ATOM 1058 C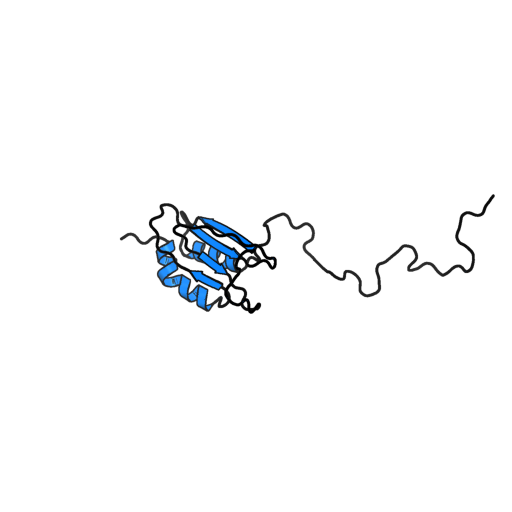 C . ASP A 1 135 ? 40.635 -15.195 -43.141 1.00 73.12 135 ASP A C 1
ATOM 1060 O O . ASP A 1 135 ? 40.272 -14.675 -42.074 1.00 73.12 135 ASP A O 1
ATOM 1064 N N . PRO A 1 136 ? 40.489 -16.517 -43.361 1.00 72.94 136 PRO A N 1
ATOM 1065 C CA . PRO A 1 136 ? 39.916 -17.429 -42.379 1.00 72.94 136 PRO A CA 1
ATOM 1066 C C . PRO A 1 136 ? 40.692 -17.385 -41.057 1.00 72.94 136 PRO A C 1
ATOM 1068 O O . PRO A 1 136 ? 41.846 -17.808 -40.965 1.00 72.94 136 PRO A O 1
ATOM 1071 N N . VAL A 1 137 ? 40.049 -16.894 -39.996 1.00 68.06 137 VAL A N 1
ATOM 1072 C CA . VAL A 1 137 ? 40.608 -16.948 -38.641 1.00 68.06 137 VAL A CA 1
ATOM 1073 C C . VAL A 1 137 ? 40.303 -18.324 -38.056 1.00 68.06 137 VAL A C 1
ATOM 1075 O O . VAL A 1 137 ? 39.258 -18.541 -37.449 1.00 68.06 137 VAL A O 1
ATOM 1078 N N . GLY A 1 138 ? 41.234 -19.253 -38.245 1.00 70.69 138 GLY A N 1
ATOM 1079 C CA . GLY A 1 138 ? 41.220 -20.586 -37.650 1.00 70.69 138 GLY A CA 1
ATOM 1080 C C . GLY A 1 138 ? 42.643 -21.088 -37.397 1.00 70.69 138 GLY A C 1
ATOM 1081 O O . GLY A 1 138 ? 43.601 -20.466 -37.873 1.00 70.69 138 GLY A O 1
ATOM 1082 N N . PRO A 1 139 ? 42.814 -22.183 -36.635 1.00 73.38 139 PRO A N 1
ATOM 1083 C CA . PRO A 1 139 ? 44.113 -22.827 -36.501 1.00 73.38 139 PRO A CA 1
ATOM 1084 C C . PRO A 1 139 ? 44.617 -23.196 -37.897 1.00 73.38 139 PRO A C 1
ATOM 1086 O O . PRO A 1 139 ? 43.926 -23.894 -38.638 1.00 73.38 139 PRO A O 1
ATOM 1089 N N . GLN A 1 140 ? 45.800 -22.709 -38.264 1.00 72.19 140 GLN A N 1
ATOM 1090 C CA . GLN A 1 140 ? 46.460 -23.157 -39.485 1.00 72.19 140 GLN A CA 1
ATOM 1091 C C . GLN A 1 140 ? 46.850 -24.623 -39.269 1.00 72.19 140 GLN A C 1
ATOM 1093 O O . GLN A 1 140 ? 47.476 -24.941 -38.252 1.00 72.19 140 GLN A O 1
ATOM 1098 N N . ALA A 1 141 ? 46.432 -25.518 -40.166 1.00 71.62 141 ALA A N 1
ATOM 1099 C CA . ALA A 1 141 ? 46.900 -26.899 -40.133 1.00 71.62 141 ALA A CA 1
ATOM 1100 C C . ALA A 1 141 ? 48.434 -26.895 -40.275 1.00 71.62 141 ALA A C 1
ATOM 1102 O O . ALA A 1 141 ? 48.966 -26.150 -41.098 1.00 71.62 141 ALA A O 1
ATOM 1103 N N . LYS A 1 142 ? 49.119 -27.650 -39.409 1.00 64.38 142 LYS A N 1
ATOM 1104 C CA . LYS A 1 142 ? 50.579 -27.812 -39.450 1.00 64.38 142 LYS A CA 1
ATOM 1105 C C . LYS A 1 142 ? 51.025 -28.560 -40.696 1.00 64.38 142 LYS A C 1
ATOM 1107 O O . LYS A 1 142 ? 50.310 -29.516 -41.069 1.00 64.38 142 LYS A O 1
#

Secondary structure (DSSP, 8-state):
----HHHHIIIIIHHHHHHH-TTEEEE------SS-EEEEEE--S------------EEEEE--TTS---S----SEEEEEE-TT--HHHHHHHHHHHHH--S------S-S---S---SS----TTTTPPPPSS--SPPP-

Radius of gyration: 26.03 Å; Cα contacts (8 Å, |Δi|>4): 146; chains: 1; bounding box: 67×38×73 Å

Organism: Triplophysa rosa (NCBI:txid992332)

Foldseek 3Di:
DDQDLVNVCVVPPPVVVCVVQVQKDKADDDAPDPWAKEKEQADDPDDDDDDDDDDDYGYTYRGDVVDPDPDDDSDDAMDMDICPPHHSVRVNVVVVVSNPDRRDDPDDDPDPDDDPDPDDVDDDDPCPPPPDDPDDPDPDDD